Protein AF-A0A813GH12-F1 (afdb_monomer_lite)

Organism: Polarella glacialis (NCBI:txid89957)

pLDDT: mean 74.98, std 14.0, range [36.47, 91.38]

Radius of gyration: 17.37 Å; chains: 1; bounding box: 50×30×57 Å

Secondary structure (DSSP, 8-state):
---STTTS-GGGSTTT--B-TTS-B-HHHHHHHHHHHHHHHGGGGT-GGGSS-SSSTT--TT----TTEEEEE-TT--PPPTTS-----EEEEEEEE-TTSPEEEEEEEHHHHS-HHHHHHHHHHHHHHHHHHHHHHHHHH------

Foldseek 3Di:
DPPPPLCPPLCLDLNSPDADPVLAGDVVVCVVSLVVCCVVCPPVQPVLVNAPDVLQRLDDVPDDDDDAKHWDFCQPVDDQDPVRDGPGWTAIKQWDQAPVRRIDIDTQTCVSSVGRNRRRSSSVSSNVSRVVVVVVVVVVPCDDPDD

Structure (mmCIF, N/CA/C/O backbone):
data_AF-A0A813GH12-F1
#
_entry.id   AF-A0A813GH12-F1
#
loop_
_atom_site.group_PDB
_atom_site.id
_atom_site.type_symbol
_atom_site.label_atom_id
_atom_site.label_alt_id
_atom_site.label_comp_id
_atom_site.label_asym_id
_atom_site.label_entity_id
_atom_site.label_seq_id
_atom_site.pdbx_PDB_ins_code
_atom_site.Cartn_x
_atom_site.Cartn_y
_atom_site.Cartn_z
_atom_site.occupancy
_atom_site.B_iso_or_equiv
_atom_site.auth_seq_id
_atom_site.auth_comp_id
_atom_site.auth_asym_id
_atom_site.auth_atom_id
_atom_site.pdbx_PDB_model_num
ATOM 1 N N . MET A 1 1 ? -8.279 13.289 -21.497 1.00 40.53 1 MET A N 1
ATOM 2 C CA . MET A 1 1 ? -9.164 13.057 -20.339 1.00 40.53 1 MET A CA 1
ATOM 3 C C . MET A 1 1 ? -9.314 11.548 -20.202 1.00 40.53 1 MET A C 1
ATOM 5 O O . MET A 1 1 ? -10.161 10.996 -20.870 1.00 40.53 1 MET A O 1
ATOM 9 N N . GLU A 1 2 ? -8.436 10.862 -19.463 1.00 45.94 2 GLU A N 1
ATOM 10 C CA . GLU A 1 2 ? -8.493 9.383 -19.344 1.00 45.94 2 GLU A CA 1
ATOM 11 C C . GLU A 1 2 ? -7.744 8.862 -18.100 1.00 45.94 2 GLU A C 1
ATOM 13 O O . GLU A 1 2 ? -7.308 7.720 -18.032 1.00 45.94 2 GLU A O 1
ATOM 18 N N . GLN A 1 3 ? -7.550 9.717 -17.088 1.00 48.84 3 GLN A N 1
ATOM 19 C CA . GLN A 1 3 ? -6.793 9.344 -15.887 1.00 48.84 3 GLN A CA 1
ATOM 20 C C . GLN A 1 3 ? -7.646 8.622 -14.824 1.00 48.84 3 GLN A C 1
ATOM 22 O O . GLN A 1 3 ? -7.095 8.023 -13.913 1.00 48.84 3 GLN A O 1
ATOM 27 N N . VAL A 1 4 ? -8.978 8.634 -14.948 1.00 51.91 4 VAL A N 1
ATOM 28 C CA . VAL A 1 4 ? -9.903 8.358 -13.831 1.00 51.91 4 VAL A CA 1
ATOM 29 C C . VAL A 1 4 ? -10.251 6.867 -13.648 1.00 51.91 4 VAL A C 1
ATOM 31 O O . VAL A 1 4 ? -10.562 6.452 -12.540 1.00 51.91 4 VAL A O 1
ATOM 34 N N . GLN A 1 5 ? -10.144 6.007 -14.668 1.00 60.44 5 GLN A N 1
ATOM 35 C CA . GLN A 1 5 ? -10.701 4.640 -14.570 1.00 60.44 5 GLN A CA 1
ATOM 36 C C . GLN A 1 5 ? -9.865 3.623 -13.776 1.00 60.44 5 GLN A C 1
ATOM 38 O O . GLN A 1 5 ? -10.417 2.632 -13.301 1.00 60.44 5 GLN A O 1
ATOM 43 N N . LEU A 1 6 ? -8.546 3.808 -13.644 1.00 69.06 6 LEU A N 1
ATOM 44 C CA . LEU A 1 6 ? -7.700 2.824 -12.948 1.00 69.06 6 LEU A CA 1
ATOM 45 C C . LEU A 1 6 ? -7.688 3.026 -11.428 1.00 69.06 6 LEU A C 1
ATOM 47 O O . LEU A 1 6 ? -7.534 2.067 -10.678 1.00 69.06 6 LEU A O 1
ATOM 51 N N . GLU A 1 7 ? -7.833 4.275 -10.996 1.00 67.31 7 GLU A N 1
ATOM 52 C CA . GLU A 1 7 ? -7.694 4.704 -9.601 1.00 67.31 7 GLU A CA 1
ATOM 53 C C . GLU A 1 7 ? -9.039 4.671 -8.864 1.00 67.31 7 GLU A C 1
ATOM 55 O O . GLU A 1 7 ? -9.061 4.453 -7.657 1.00 67.31 7 GLU A O 1
ATOM 60 N N . ASP A 1 8 ? -10.149 4.754 -9.605 1.00 67.94 8 ASP A N 1
ATOM 61 C CA . ASP A 1 8 ? -11.516 4.514 -9.119 1.00 67.94 8 ASP A CA 1
ATOM 62 C C . ASP A 1 8 ? -11.863 3.014 -9.022 1.00 67.94 8 ASP A C 1
ATOM 64 O O . ASP A 1 8 ? -13.008 2.621 -8.808 1.00 67.94 8 ASP A O 1
ATOM 68 N N . ASN A 1 9 ? -10.878 2.125 -9.198 1.00 77.94 9 ASN A N 1
ATOM 69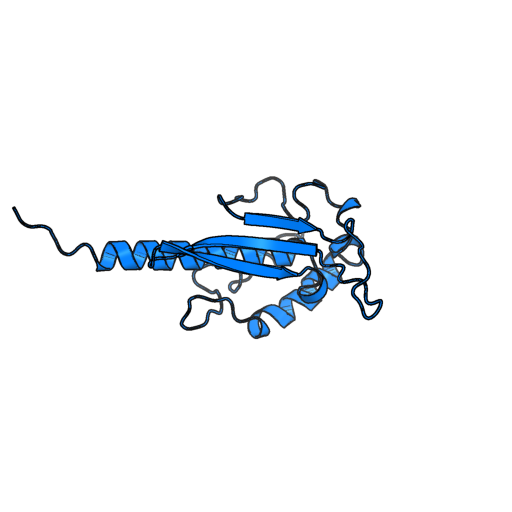 C CA . ASN A 1 9 ? -11.134 0.699 -9.085 1.00 77.94 9 ASN A CA 1
ATOM 70 C C . ASN A 1 9 ? -11.656 0.373 -7.680 1.00 77.94 9 ASN A C 1
ATOM 72 O O . ASN A 1 9 ? -11.032 0.727 -6.682 1.00 77.94 9 ASN A O 1
ATOM 76 N N . VAL A 1 10 ? -12.765 -0.365 -7.602 1.00 82.06 10 VAL A N 1
ATOM 77 C CA . VAL A 1 10 ? -13.401 -0.751 -6.334 1.00 82.06 10 VAL A CA 1
ATOM 78 C C . VAL A 1 10 ? -12.419 -1.413 -5.356 1.00 82.06 10 VAL A C 1
ATOM 80 O O . VAL A 1 10 ? -12.501 -1.171 -4.151 1.00 82.06 10 VAL A O 1
ATOM 83 N N . LEU A 1 11 ? -11.425 -2.153 -5.863 1.00 83.00 11 LEU A N 1
ATOM 84 C CA . LEU A 1 11 ? -10.377 -2.783 -5.055 1.00 83.00 11 LEU A CA 1
ATOM 85 C C . LEU A 1 11 ? -9.452 -1.769 -4.370 1.00 83.00 11 LEU A C 1
ATOM 87 O O . LEU A 1 11 ? -8.840 -2.096 -3.358 1.00 83.00 11 LEU A O 1
ATOM 91 N N . LEU A 1 12 ? -9.324 -0.552 -4.897 1.00 82.31 12 LEU A N 1
ATOM 92 C CA . LEU A 1 12 ? -8.509 0.525 -4.330 1.00 82.31 12 LEU A CA 1
ATOM 93 C C . LEU A 1 12 ? -9.277 1.388 -3.312 1.00 82.31 12 LEU A C 1
ATOM 95 O O . LEU A 1 12 ? -8.776 2.418 -2.865 1.00 82.31 12 LEU A O 1
ATOM 99 N N . THR A 1 13 ? -10.475 0.957 -2.908 1.00 83.25 13 THR A N 1
ATOM 100 C CA . THR A 1 13 ? -11.310 1.636 -1.908 1.00 83.25 13 THR A CA 1
ATOM 101 C C . THR A 1 13 ? -11.408 0.816 -0.626 1.00 83.25 13 THR A C 1
ATOM 103 O O . THR A 1 13 ? -11.432 -0.409 -0.675 1.00 83.25 13 THR A O 1
ATOM 106 N N . ALA A 1 14 ? -11.526 1.463 0.538 1.00 79.31 14 ALA A N 1
ATOM 107 C CA . ALA A 1 14 ? -11.605 0.753 1.823 1.00 79.31 14 ALA A CA 1
ATOM 108 C C . ALA A 1 14 ? -12.784 -0.242 1.904 1.00 79.31 14 ALA A C 1
ATOM 110 O O . ALA A 1 14 ? -12.672 -1.271 2.563 1.00 79.31 14 ALA A O 1
ATOM 111 N N . LYS A 1 15 ? -13.893 0.040 1.202 1.00 79.12 15 LYS A N 1
ATOM 112 C CA . LYS A 1 15 ? -15.082 -0.828 1.157 1.00 79.12 15 LYS A CA 1
ATOM 113 C C . LYS A 1 15 ? -14.923 -2.043 0.242 1.00 79.12 15 LYS A C 1
ATOM 115 O O . LYS A 1 15 ? -15.519 -3.076 0.520 1.00 79.12 15 LYS A O 1
ATOM 120 N N . GLY A 1 16 ? -14.177 -1.905 -0.852 1.00 82.31 16 GLY A N 1
ATOM 121 C CA . GLY A 1 16 ? -14.002 -2.955 -1.858 1.00 82.31 16 GLY A CA 1
ATOM 122 C C . GLY A 1 16 ? -12.641 -3.645 -1.825 1.00 82.31 16 GLY A C 1
ATOM 123 O O . GLY A 1 16 ? -12.395 -4.540 -2.630 1.00 82.31 16 GLY A O 1
ATOM 124 N N . ALA A 1 17 ? -11.749 -3.228 -0.926 1.00 87.50 17 ALA A N 1
ATOM 125 C CA . ALA A 1 17 ? -10.407 -3.768 -0.825 1.00 87.50 17 ALA A CA 1
ATOM 126 C C . ALA A 1 17 ? -10.421 -5.259 -0.492 1.00 87.50 17 ALA A C 1
ATOM 128 O O . ALA A 1 17 ? -11.004 -5.690 0.504 1.00 87.50 17 ALA A O 1
ATOM 129 N N . ALA A 1 18 ? -9.703 -6.040 -1.297 1.00 87.75 18 ALA A N 1
ATOM 130 C CA . ALA A 1 18 ? -9.476 -7.443 -1.006 1.00 87.75 18 ALA A CA 1
ATOM 131 C C . ALA A 1 18 ? -8.467 -7.551 0.142 1.00 87.75 18 ALA A C 1
ATOM 133 O O . ALA A 1 18 ? -7.274 -7.286 -0.042 1.00 87.75 18 ALA A O 1
ATOM 134 N N . ARG A 1 19 ? -8.955 -7.925 1.325 1.00 88.56 19 ARG A N 1
ATOM 135 C CA . ARG A 1 19 ? -8.173 -8.047 2.557 1.00 88.56 19 ARG A CA 1
ATOM 136 C C . ARG A 1 19 ? -8.328 -9.430 3.182 1.00 88.56 19 ARG A C 1
ATOM 138 O O . ARG A 1 19 ? -9.362 -10.066 3.019 1.00 88.56 19 ARG A O 1
ATOM 145 N N . ASP A 1 20 ? -7.281 -9.855 3.868 1.00 86.81 20 ASP A N 1
ATOM 146 C CA . ASP A 1 20 ? -7.226 -11.048 4.712 1.00 86.81 20 ASP A CA 1
ATOM 147 C C . ASP A 1 20 ? -7.776 -10.756 6.125 1.00 86.81 20 ASP A C 1
ATOM 149 O O . ASP A 1 20 ? -8.058 -9.594 6.444 1.00 86.81 20 ASP A O 1
ATOM 153 N N . ASP A 1 21 ? -7.873 -11.773 6.986 1.00 83.62 21 ASP A N 1
ATOM 154 C CA . ASP A 1 21 ? -8.322 -11.660 8.383 1.00 83.62 21 ASP A CA 1
ATOM 155 C C . ASP A 1 21 ? -7.478 -10.676 9.216 1.00 83.62 21 ASP A C 1
ATOM 157 O O . ASP A 1 21 ? -7.992 -10.003 10.108 1.00 83.62 21 ASP A O 1
ATOM 161 N N . ASP A 1 22 ? -6.197 -10.498 8.877 1.00 79.62 22 ASP A N 1
ATOM 162 C CA . ASP A 1 22 ? -5.316 -9.503 9.515 1.00 79.62 22 ASP A CA 1
ATOM 163 C C . ASP A 1 22 ? -5.496 -8.074 8.947 1.00 79.62 22 ASP A C 1
ATOM 165 O O . ASP A 1 22 ? -4.651 -7.198 9.131 1.00 79.62 22 ASP A O 1
ATOM 169 N N . PHE A 1 23 ? -6.569 -7.818 8.187 1.00 84.00 23 PHE A N 1
ATOM 170 C CA . PHE A 1 23 ? -6.807 -6.559 7.462 1.00 84.00 23 PHE A CA 1
ATOM 171 C C . PHE A 1 23 ? -5.689 -6.225 6.463 1.00 84.00 23 PHE A C 1
ATOM 173 O O . PHE A 1 23 ? -5.470 -5.075 6.073 1.00 84.00 23 PHE A O 1
ATOM 180 N N . ARG A 1 24 ? -4.974 -7.253 6.007 1.00 86.19 24 ARG A N 1
ATOM 181 C CA . ARG A 1 24 ? -3.875 -7.155 5.051 1.00 86.19 24 ARG A CA 1
ATOM 182 C C . ARG A 1 24 ? -4.391 -7.286 3.629 1.00 86.19 24 ARG A C 1
ATOM 184 O O . ARG A 1 24 ? -5.015 -8.280 3.295 1.00 86.19 24 ARG A O 1
ATOM 191 N N . LEU A 1 25 ? -4.032 -6.349 2.751 1.00 88.62 25 LEU A N 1
ATOM 192 C CA . LEU A 1 25 ? -4.278 -6.456 1.308 1.00 88.62 25 LEU A CA 1
ATOM 193 C C . LEU A 1 25 ? -3.782 -7.787 0.718 1.00 88.62 25 LEU A C 1
ATOM 195 O O . LEU A 1 25 ? -2.618 -8.163 0.910 1.00 88.62 25 LEU A O 1
ATOM 199 N N . LEU A 1 26 ? -4.651 -8.470 -0.023 1.00 88.62 26 LEU A N 1
ATOM 200 C CA . LEU A 1 26 ? -4.368 -9.742 -0.685 1.00 88.62 26 LEU A CA 1
ATOM 201 C C . LEU A 1 26 ? -3.660 -9.496 -2.010 1.00 88.62 26 LEU A C 1
ATOM 203 O O . LEU A 1 26 ? -4.282 -9.097 -2.990 1.00 88.62 26 LEU A O 1
ATOM 207 N N . ALA A 1 27 ? -2.352 -9.755 -2.063 1.00 84.75 27 ALA A N 1
ATOM 208 C CA . ALA A 1 27 ? -1.550 -9.342 -3.209 1.00 84.75 27 ALA A CA 1
ATOM 209 C C . ALA A 1 27 ? -2.023 -9.928 -4.549 1.00 84.75 27 ALA A C 1
ATOM 211 O O . ALA A 1 27 ? -1.959 -9.243 -5.569 1.00 84.75 27 ALA A O 1
ATOM 212 N N . ALA A 1 28 ? -2.553 -11.155 -4.527 1.00 86.50 28 ALA A N 1
ATOM 213 C CA . ALA A 1 28 ? -3.114 -11.833 -5.692 1.00 86.50 28 ALA A CA 1
ATOM 214 C C . ALA A 1 28 ? -4.243 -11.030 -6.364 1.00 86.50 28 ALA A C 1
ATOM 216 O O . ALA A 1 28 ? -4.274 -10.932 -7.588 1.00 86.50 28 ALA A O 1
ATOM 217 N N . SER A 1 29 ? -5.109 -10.381 -5.582 1.00 87.50 29 SER A N 1
ATOM 218 C CA . SER A 1 29 ? -6.246 -9.606 -6.098 1.00 87.50 29 SER A CA 1
ATOM 219 C C . SER A 1 29 ? -5.823 -8.340 -6.846 1.00 87.50 29 SER A C 1
ATOM 221 O O . SER A 1 29 ? -6.560 -7.843 -7.691 1.00 87.50 29 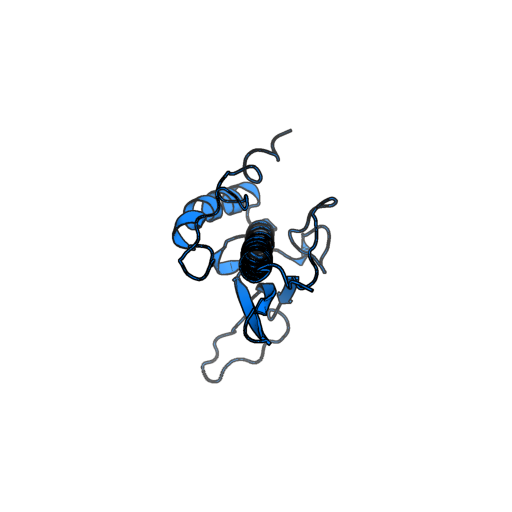SER A O 1
ATOM 223 N N . TYR A 1 30 ? -4.623 -7.829 -6.565 1.00 85.31 30 TYR A N 1
ATOM 224 C CA . TYR A 1 30 ? -4.088 -6.607 -7.169 1.00 85.31 30 TYR A CA 1
ATOM 225 C C . TYR A 1 30 ? -3.104 -6.887 -8.317 1.00 85.31 30 TYR A C 1
ATOM 227 O O . TYR A 1 30 ? -2.732 -5.958 -9.032 1.00 85.31 30 TYR A O 1
ATOM 235 N N . GLN A 1 31 ? -2.718 -8.149 -8.556 1.00 85.25 31 GLN A N 1
ATOM 236 C CA . GLN A 1 31 ? -1.860 -8.532 -9.690 1.00 85.25 31 GLN A CA 1
ATOM 237 C C . GLN A 1 31 ? -2.400 -8.072 -11.060 1.00 85.25 31 GLN A C 1
ATOM 239 O O . GLN A 1 31 ? -1.612 -7.557 -11.853 1.00 85.25 31 GLN A O 1
ATOM 244 N N . PRO A 1 32 ? -3.713 -8.151 -11.361 1.00 85.25 32 PRO A N 1
ATOM 245 C CA . PRO A 1 32 ? -4.236 -7.655 -12.637 1.00 85.25 32 PRO A CA 1
ATOM 246 C C . PRO A 1 32 ? -4.044 -6.143 -12.828 1.00 85.25 32 PRO A C 1
ATOM 248 O O . PRO A 1 32 ? -3.884 -5.671 -13.954 1.00 85.25 32 PRO A O 1
ATOM 251 N N . LEU A 1 33 ? -4.027 -5.375 -11.733 1.00 83.12 33 LEU A N 1
ATOM 252 C CA . LEU A 1 33 ? -3.800 -3.930 -11.773 1.00 83.12 33 LEU A CA 1
ATOM 253 C C . LEU A 1 33 ? -2.335 -3.602 -12.068 1.00 83.12 33 LEU A C 1
ATOM 255 O O . LEU A 1 33 ? -2.078 -2.627 -12.767 1.00 83.12 33 LEU A O 1
ATOM 259 N N . VAL A 1 34 ? -1.387 -4.437 -11.628 1.00 85.62 34 VAL A N 1
ATOM 260 C CA . VAL A 1 34 ? 0.047 -4.270 -11.930 1.00 85.62 34 VAL A CA 1
ATOM 261 C C . VAL A 1 34 ? 0.280 -4.165 -13.432 1.00 85.62 34 VAL A C 1
ATOM 263 O O . VAL A 1 34 ? 0.941 -3.233 -13.885 1.00 85.62 34 VAL A O 1
ATOM 266 N N . ALA A 1 35 ? -0.295 -5.085 -14.213 1.00 83.56 35 ALA A N 1
ATOM 267 C CA . ALA A 1 35 ? -0.153 -5.077 -15.666 1.00 83.56 35 ALA A CA 1
ATOM 268 C C . ALA A 1 35 ? -0.710 -3.785 -16.282 1.00 83.56 35 ALA A C 1
ATOM 270 O O . ALA A 1 35 ? -0.050 -3.171 -17.114 1.00 83.56 35 ALA A O 1
ATOM 271 N N . ARG A 1 36 ? -1.877 -3.322 -15.816 1.00 83.94 36 ARG A N 1
ATOM 272 C CA . ARG A 1 36 ? -2.520 -2.111 -16.347 1.00 83.94 36 ARG A CA 1
ATOM 273 C C . ARG A 1 36 ? -1.797 -0.820 -15.980 1.00 83.94 36 ARG A C 1
ATOM 275 O O . ARG A 1 36 ? -1.643 0.045 -16.835 1.00 83.94 36 ARG A O 1
ATOM 282 N N . PHE A 1 37 ? -1.327 -0.687 -14.740 1.00 82.19 37 PHE A N 1
ATOM 283 C CA . PHE A 1 37 ? -0.511 0.460 -14.330 1.00 82.19 37 PHE A CA 1
ATOM 284 C C . PHE A 1 37 ? 0.820 0.473 -15.082 1.00 82.19 37 PHE A C 1
ATOM 286 O O . PHE A 1 37 ? 1.222 1.511 -15.602 1.00 82.19 37 PHE A O 1
ATOM 293 N N . ARG A 1 38 ? 1.462 -0.691 -15.227 1.00 81.25 38 ARG A N 1
ATOM 294 C CA . ARG A 1 38 ? 2.708 -0.828 -15.986 1.00 81.25 38 ARG A CA 1
ATOM 295 C C . ARG A 1 38 ? 2.535 -0.492 -17.467 1.00 81.25 38 ARG A C 1
ATOM 297 O O . ARG A 1 38 ? 3.424 0.129 -18.035 1.00 81.25 38 ARG A O 1
ATOM 304 N N . GLU A 1 39 ? 1.434 -0.891 -18.095 1.00 82.19 39 GLU A N 1
ATOM 305 C CA . GLU A 1 39 ? 1.147 -0.564 -19.497 1.00 82.19 39 GLU A CA 1
ATOM 306 C C . GLU A 1 39 ? 0.850 0.932 -19.680 1.00 82.19 39 GLU A C 1
ATOM 308 O O . GLU A 1 39 ? 1.382 1.556 -20.595 1.00 82.19 39 GLU A O 1
ATOM 313 N N . ARG A 1 40 ? 0.087 1.530 -18.754 1.00 80.25 40 ARG A N 1
ATOM 314 C CA . ARG A 1 40 ? -0.250 2.964 -18.757 1.00 80.25 40 ARG A CA 1
ATOM 315 C C . ARG A 1 40 ? 0.968 3.862 -18.540 1.00 80.25 40 ARG A C 1
ATOM 317 O O . ARG A 1 40 ? 1.136 4.854 -19.241 1.00 80.25 40 ARG A O 1
ATOM 324 N N . GLU A 1 41 ? 1.778 3.565 -17.529 1.00 76.25 41 GLU A N 1
ATOM 325 C CA . GLU A 1 41 ? 2.912 4.407 -17.124 1.00 76.25 41 GLU A CA 1
ATOM 326 C C . GLU A 1 41 ? 4.222 4.014 -17.831 1.00 76.25 41 GLU A C 1
ATOM 328 O O . GLU A 1 41 ? 5.188 4.784 -17.858 1.00 76.25 41 GLU A O 1
ATOM 333 N N . GLY A 1 42 ? 4.273 2.818 -18.419 1.00 73.56 42 GLY A N 1
ATOM 334 C CA . GLY A 1 42 ? 5.415 2.319 -19.172 1.00 73.56 42 GLY A CA 1
ATOM 335 C C . GLY A 1 42 ? 6.717 2.321 -18.352 1.00 73.56 42 GLY A C 1
ATOM 336 O O . GLY A 1 42 ? 6.706 2.085 -17.142 1.00 73.56 42 GLY A O 1
ATOM 337 N N . PRO A 1 43 ? 7.878 2.604 -18.969 1.00 68.50 43 PRO A N 1
ATOM 338 C CA . PRO A 1 43 ? 9.154 2.650 -18.252 1.00 68.50 43 PRO A CA 1
ATOM 339 C C . PRO A 1 43 ? 9.244 3.802 -17.233 1.00 68.50 43 PRO A C 1
ATOM 341 O O . PRO A 1 43 ? 10.110 3.771 -16.358 1.00 68.50 43 PRO A O 1
ATOM 344 N N . ALA A 1 44 ? 8.361 4.808 -17.307 1.00 70.00 44 ALA A N 1
ATOM 345 C CA . ALA A 1 44 ? 8.323 5.907 -16.342 1.00 70.00 44 ALA A CA 1
ATOM 346 C C . ALA A 1 44 ? 7.718 5.490 -14.987 1.00 70.00 44 ALA A C 1
ATOM 348 O O . ALA A 1 44 ? 8.041 6.106 -13.972 1.00 70.00 44 ALA A O 1
ATOM 349 N N . ALA A 1 45 ? 6.936 4.402 -14.950 1.00 70.19 45 ALA A N 1
ATOM 350 C CA . ALA A 1 45 ? 6.323 3.851 -13.734 1.00 70.19 45 ALA A CA 1
ATOM 351 C C . ALA A 1 45 ? 7.347 3.491 -12.643 1.00 70.19 45 ALA A C 1
ATOM 353 O O . ALA A 1 45 ? 7.059 3.547 -11.448 1.00 70.19 45 ALA A O 1
ATOM 354 N N . LEU A 1 46 ? 8.554 3.102 -13.068 1.00 70.50 46 LEU A N 1
ATOM 355 C CA . LEU A 1 46 ? 9.650 2.667 -12.199 1.00 70.50 46 LEU A CA 1
ATOM 356 C C . LEU A 1 46 ? 10.727 3.746 -12.017 1.00 70.50 46 LEU A C 1
ATOM 358 O O . LEU A 1 46 ? 11.536 3.661 -11.092 1.00 70.50 46 LEU A O 1
ATOM 362 N N . ALA A 1 47 ? 10.743 4.767 -12.875 1.00 69.00 47 ALA A N 1
ATOM 363 C CA . ALA A 1 47 ? 11.758 5.810 -12.871 1.00 69.00 47 ALA A CA 1
ATOM 364 C C . ALA A 1 47 ? 11.405 6.906 -11.855 1.00 69.00 47 ALA A C 1
ATOM 366 O O . ALA A 1 47 ? 10.734 7.874 -12.201 1.00 69.00 47 ALA A O 1
ATOM 367 N N . ALA A 1 48 ? 11.883 6.767 -10.611 1.00 64.69 48 ALA A N 1
ATOM 368 C CA . ALA A 1 48 ? 11.664 7.752 -9.542 1.00 64.69 48 ALA A CA 1
ATOM 369 C C . ALA A 1 48 ? 12.121 9.174 -9.929 1.00 64.69 48 ALA A C 1
ATOM 371 O O . ALA A 1 48 ? 11.476 10.143 -9.553 1.00 64.69 48 ALA A O 1
ATOM 372 N N . ASP A 1 49 ? 13.193 9.287 -10.717 1.00 58.38 49 ASP A N 1
ATOM 373 C CA . ASP A 1 49 ? 13.761 10.557 -11.196 1.00 58.38 49 ASP A CA 1
ATOM 374 C C . ASP A 1 49 ? 12.873 11.279 -12.227 1.00 58.38 49 ASP A C 1
ATOM 376 O O . ASP A 1 49 ? 12.934 12.493 -12.382 1.00 58.38 49 ASP A O 1
ATOM 380 N N . ARG A 1 50 ? 11.991 10.537 -12.908 1.00 58.47 50 ARG A N 1
ATOM 381 C CA . ARG A 1 50 ? 11.017 11.093 -13.862 1.00 58.47 50 ARG A CA 1
ATOM 382 C C . ARG A 1 50 ? 9.680 11.451 -13.219 1.00 58.47 50 ARG A C 1
ATOM 384 O O . ARG A 1 50 ? 8.767 11.879 -13.923 1.00 58.47 50 ARG A O 1
ATOM 391 N N . GLN A 1 51 ? 9.538 11.231 -11.916 1.00 62.62 51 GLN A N 1
ATOM 392 C CA . GLN A 1 51 ? 8.323 11.570 -11.189 1.00 62.62 51 GLN A CA 1
ATOM 393 C C . GLN A 1 51 ? 8.329 13.060 -10.847 1.00 62.62 51 GLN A C 1
ATOM 395 O O . GLN A 1 51 ? 9.381 13.646 -10.606 1.00 62.62 51 GLN A O 1
ATOM 400 N N . VAL A 1 52 ? 7.136 13.660 -10.817 1.00 58.31 52 VAL A N 1
ATOM 401 C CA . VAL A 1 52 ? 6.935 15.092 -10.526 1.00 58.31 52 VAL A CA 1
ATOM 402 C C . VAL A 1 52 ? 7.589 15.493 -9.203 1.00 58.31 52 VAL A C 1
ATOM 404 O O . VAL A 1 52 ? 8.114 16.596 -9.092 1.00 58.31 52 VAL A O 1
ATOM 407 N N . ASP A 1 53 ? 7.601 14.578 -8.231 1.00 63.75 53 ASP A N 1
ATOM 408 C CA . ASP A 1 53 ? 8.214 14.794 -6.931 1.00 63.75 53 ASP A CA 1
ATOM 409 C C . ASP A 1 53 ? 9.170 13.636 -6.579 1.00 63.75 53 ASP A C 1
ATOM 411 O O . ASP A 1 53 ? 8.723 12.525 -6.270 1.00 63.75 53 ASP A O 1
ATOM 415 N N . PRO A 1 54 ? 10.499 13.851 -6.611 1.00 65.69 54 PRO A N 1
ATOM 416 C CA . PRO A 1 54 ? 11.479 12.809 -6.299 1.00 65.69 54 PRO A CA 1
ATOM 417 C C . PRO A 1 54 ? 11.392 12.326 -4.846 1.00 65.69 54 PRO A C 1
ATOM 419 O O . PRO A 1 54 ? 11.811 11.209 -4.525 1.00 65.69 54 PRO A O 1
ATOM 422 N N . GLN A 1 55 ? 10.873 13.155 -3.934 1.00 67.00 55 GLN A N 1
ATOM 423 C CA . GLN A 1 55 ? 10.671 12.786 -2.532 1.00 67.00 55 GLN A CA 1
ATOM 424 C C . GLN A 1 55 ? 9.403 11.937 -2.361 1.00 67.00 55 GLN A C 1
ATOM 426 O O . GLN A 1 55 ? 9.370 11.087 -1.469 1.00 67.00 55 GLN A O 1
ATOM 431 N N . GLN A 1 56 ? 8.414 12.103 -3.246 1.00 73.94 56 GLN A N 1
ATOM 432 C CA . GLN A 1 56 ? 7.110 11.435 -3.207 1.00 73.94 56 GLN A CA 1
ATOM 433 C C . GLN A 1 56 ? 6.711 10.856 -4.584 1.00 73.94 56 GLN A C 1
ATOM 435 O O . GLN A 1 56 ? 5.692 11.234 -5.165 1.00 73.94 56 GLN A O 1
ATOM 440 N N . PRO A 1 57 ? 7.495 9.907 -5.126 1.00 75.19 57 PRO A N 1
ATOM 441 C CA . PRO A 1 57 ? 7.248 9.334 -6.440 1.00 75.19 57 PRO A CA 1
ATOM 442 C C . PRO A 1 57 ? 5.915 8.581 -6.468 1.00 75.19 57 PRO A C 1
ATOM 444 O O . PRO A 1 57 ? 5.617 7.762 -5.591 1.00 75.19 57 PRO A O 1
ATOM 447 N N . GLY A 1 58 ? 5.116 8.847 -7.500 1.00 75.19 58 GLY A N 1
ATOM 448 C CA . GLY A 1 58 ? 3.775 8.291 -7.642 1.00 75.19 58 GLY A CA 1
ATOM 449 C C . GLY A 1 58 ? 2.700 8.974 -6.791 1.00 75.19 58 GLY A C 1
ATOM 450 O O . GLY A 1 58 ? 1.563 8.516 -6.832 1.00 75.19 58 GLY A O 1
ATOM 451 N N . VAL A 1 59 ? 2.995 10.044 -6.047 1.00 80.06 59 VAL A N 1
ATOM 452 C CA . VAL A 1 59 ? 1.975 10.884 -5.391 1.00 80.06 59 VAL A CA 1
ATOM 453 C C . VAL A 1 59 ? 1.565 11.987 -6.364 1.00 80.06 59 VAL A C 1
ATOM 455 O O . VAL A 1 59 ? 2.428 12.680 -6.902 1.00 80.06 59 VAL A O 1
ATOM 458 N N . GLN A 1 60 ? 0.267 12.138 -6.637 1.00 73.81 60 GLN A N 1
ATOM 459 C CA . GLN A 1 60 ? -0.220 13.215 -7.495 1.00 73.81 60 GLN A CA 1
ATOM 460 C C . GLN A 1 60 ? -0.599 14.444 -6.657 1.00 73.81 60 GLN A C 1
ATOM 462 O O . GLN A 1 60 ? -0.971 14.311 -5.487 1.00 73.81 60 GLN A O 1
ATOM 467 N N . PRO A 1 61 ? -0.528 15.655 -7.240 1.00 61.81 61 PRO A N 1
ATOM 468 C CA . PRO A 1 61 ? -1.017 16.861 -6.584 1.00 61.81 61 PRO A CA 1
ATOM 469 C C . PRO A 1 61 ? -2.517 16.722 -6.285 1.00 61.81 61 PRO A C 1
ATOM 471 O O . PRO A 1 61 ? -3.339 16.690 -7.198 1.00 61.81 61 PRO A O 1
ATOM 474 N N . GLY A 1 62 ? -2.859 16.618 -4.998 1.00 68.50 62 GLY A N 1
ATOM 475 C CA . GLY A 1 62 ? -4.225 16.393 -4.513 1.00 68.50 62 GLY A CA 1
ATOM 476 C C . GLY A 1 62 ? -4.443 15.042 -3.826 1.00 68.50 62 GLY A C 1
ATOM 477 O O . GLY A 1 62 ? -5.499 14.837 -3.231 1.00 68.50 62 GLY A O 1
ATOM 478 N N . ASP A 1 63 ? -3.465 14.134 -3.852 1.00 74.69 63 ASP A N 1
ATOM 479 C CA . ASP A 1 63 ? -3.549 12.918 -3.050 1.00 74.69 63 ASP A CA 1
ATOM 480 C C . ASP A 1 63 ? -3.406 13.203 -1.559 1.00 74.69 63 ASP A C 1
ATOM 482 O O . ASP A 1 63 ? -2.497 13.900 -1.108 1.00 74.69 63 ASP A O 1
ATOM 486 N N . GLU A 1 64 ? -4.274 12.569 -0.775 1.00 74.19 64 GLU A N 1
ATOM 487 C CA . GLU A 1 64 ? -4.118 12.515 0.670 1.00 74.19 64 GLU A CA 1
ATOM 488 C C . GLU A 1 64 ? -2.880 11.676 1.013 1.00 74.19 64 GLU A C 1
ATOM 490 O O . GLU A 1 64 ? -2.777 10.506 0.617 1.00 74.19 64 GLU A O 1
ATOM 495 N N . PHE A 1 65 ? -1.949 12.283 1.752 1.00 76.12 65 PHE A N 1
ATOM 496 C CA . PHE A 1 65 ? -0.743 11.638 2.259 1.00 76.12 65 PHE A CA 1
ATOM 497 C C . PHE A 1 65 ? -0.879 11.385 3.768 1.00 76.12 65 PHE A C 1
ATOM 499 O O . PHE A 1 65 ? -0.575 12.268 4.578 1.00 76.12 65 PHE A O 1
ATOM 506 N N . PRO A 1 66 ? -1.371 10.205 4.184 1.00 75.94 66 PRO A N 1
ATOM 507 C CA . PRO A 1 66 ? -1.627 9.957 5.591 1.00 75.94 66 PRO A CA 1
ATOM 508 C C . PRO A 1 66 ? -0.336 9.734 6.392 1.00 75.94 66 PRO A C 1
ATOM 510 O O . PRO A 1 66 ? 0.711 9.310 5.891 1.00 75.94 66 PRO A O 1
ATOM 513 N N . LYS A 1 67 ? -0.416 10.050 7.686 1.00 77.06 67 LYS A N 1
ATOM 514 C CA . LYS A 1 67 ? 0.739 10.310 8.552 1.00 77.06 67 LYS A CA 1
ATOM 515 C C . LYS A 1 67 ? 1.475 9.034 8.978 1.00 77.06 67 LYS A C 1
ATOM 517 O O . LYS A 1 67 ? 1.158 8.455 10.004 1.00 77.06 67 LYS A O 1
ATOM 522 N N . GLY A 1 68 ? 2.496 8.607 8.244 1.00 81.50 68 GLY A N 1
ATOM 523 C CA . GLY A 1 68 ? 3.212 7.344 8.500 1.00 81.50 68 GLY A CA 1
ATOM 524 C C . GLY A 1 68 ? 3.287 6.433 7.278 1.00 81.50 68 GLY A C 1
ATOM 525 O O . GLY A 1 68 ? 3.690 5.279 7.390 1.00 81.50 68 GLY A O 1
ATOM 526 N N . LEU A 1 69 ? 2.932 6.946 6.099 1.00 86.62 69 LEU A N 1
ATOM 527 C CA . LEU A 1 69 ? 3.536 6.444 4.874 1.00 86.62 69 LEU A CA 1
ATOM 528 C C . LEU A 1 69 ? 4.968 6.964 4.780 1.00 86.62 69 LEU A C 1
ATOM 530 O O . LEU A 1 69 ? 5.221 8.157 4.959 1.00 86.62 69 LEU A O 1
ATOM 534 N N . LYS A 1 70 ? 5.909 6.074 4.480 1.00 85.31 70 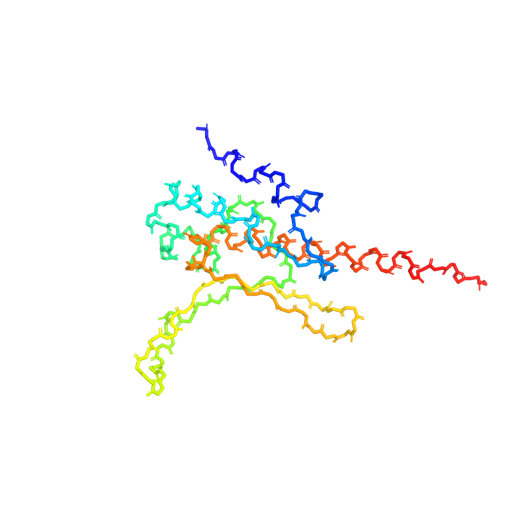LYS A N 1
ATOM 535 C CA . LYS A 1 70 ? 7.300 6.439 4.209 1.00 85.31 70 LYS A CA 1
ATOM 536 C C . LYS A 1 70 ? 7.725 5.901 2.859 1.00 85.31 70 LYS A C 1
ATOM 538 O O . LYS A 1 70 ? 7.379 4.783 2.497 1.00 85.31 70 LYS A O 1
ATOM 543 N N . LYS A 1 71 ? 8.521 6.671 2.130 1.00 86.62 71 LYS A N 1
ATOM 544 C CA . LYS A 1 71 ? 9.258 6.155 0.979 1.00 86.62 71 LYS A CA 1
ATOM 545 C C . LYS A 1 71 ? 10.508 5.433 1.480 1.00 86.62 71 LYS A C 1
ATOM 547 O O . LYS A 1 71 ? 11.227 5.990 2.310 1.00 86.62 71 LYS A O 1
ATOM 552 N N . TRP A 1 72 ? 10.815 4.259 0.934 1.00 84.62 72 TRP A N 1
ATOM 553 C CA . TRP A 1 72 ? 12.186 3.751 0.936 1.00 84.62 72 TRP A CA 1
ATOM 554 C C . TRP A 1 72 ? 12.733 3.760 -0.486 1.00 84.62 72 TRP A C 1
ATOM 556 O O . TRP A 1 72 ? 12.044 3.443 -1.457 1.00 84.62 72 TRP A O 1
ATOM 566 N N . ASP A 1 73 ? 14.011 4.074 -0.600 1.00 77.81 73 ASP A N 1
ATOM 567 C CA . ASP A 1 73 ? 14.787 3.830 -1.803 1.00 77.81 73 ASP A CA 1
ATOM 568 C C . ASP A 1 73 ? 16.179 3.383 -1.358 1.00 77.81 73 ASP A C 1
ATOM 570 O O . ASP A 1 73 ? 16.967 4.179 -0.853 1.00 77.81 73 ASP A O 1
ATOM 574 N N . ASP A 1 74 ? 16.447 2.084 -1.478 1.00 71.56 74 ASP A N 1
ATOM 575 C CA . ASP A 1 74 ? 17.759 1.495 -1.193 1.00 71.56 74 ASP A CA 1
ATOM 576 C C . ASP A 1 74 ? 18.629 1.426 -2.461 1.00 71.56 74 ASP A C 1
ATOM 578 O O . ASP A 1 74 ? 19.738 0.898 -2.455 1.00 71.56 74 ASP A O 1
ATOM 582 N N . SER A 1 75 ? 18.157 2.008 -3.569 1.00 63.47 75 SER A N 1
ATOM 583 C CA . SER A 1 75 ? 18.855 2.023 -4.858 1.00 63.47 75 SER A CA 1
ATOM 584 C C . SER A 1 75 ? 20.222 2.717 -4.783 1.00 63.47 75 SER A C 1
ATOM 586 O O . SER A 1 75 ? 21.128 2.378 -5.542 1.00 63.47 75 SER A O 1
ATOM 588 N N . SER A 1 76 ? 20.392 3.650 -3.841 1.00 53.22 76 SER A N 1
ATOM 589 C CA . SER A 1 76 ? 21.623 4.426 -3.631 1.00 53.22 76 SER A CA 1
ATOM 590 C C . SER A 1 76 ? 22.597 3.829 -2.606 1.00 53.22 76 SER A C 1
ATOM 592 O O . SER A 1 76 ? 23.759 4.230 -2.567 1.00 53.22 76 SER A O 1
ATOM 594 N N . ARG A 1 77 ? 22.175 2.864 -1.775 1.00 51.78 77 ARG A N 1
ATOM 595 C CA . ARG A 1 77 ? 22.962 2.368 -0.627 1.00 51.78 77 ARG A CA 1
ATOM 596 C C . ARG A 1 77 ? 23.776 1.112 -0.907 1.00 51.78 77 ARG A C 1
ATOM 598 O O . ARG A 1 77 ? 24.155 0.428 0.039 1.00 51.78 77 ARG A O 1
ATOM 605 N N . GLY A 1 78 ? 24.068 0.837 -2.178 1.00 48.50 78 GLY A N 1
ATOM 606 C CA . GLY A 1 78 ? 24.744 -0.362 -2.672 1.00 48.50 78 GLY A CA 1
ATOM 607 C C . GLY A 1 78 ? 25.958 -0.807 -1.852 1.00 48.50 78 GLY A C 1
ATOM 608 O O . GLY A 1 78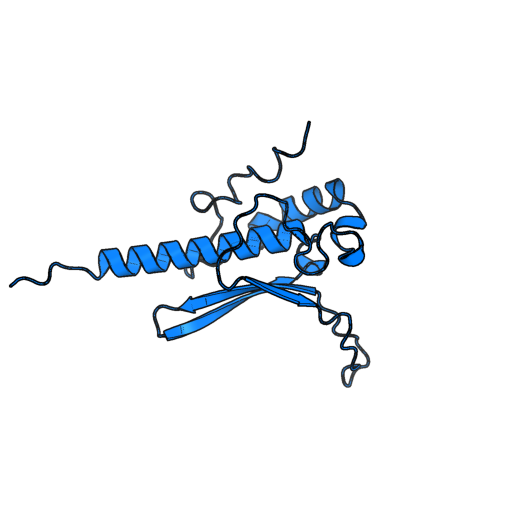 ? 27.098 -0.558 -2.229 1.00 48.50 78 GLY A O 1
ATOM 609 N N . ARG A 1 79 ? 25.719 -1.553 -0.771 1.00 47.19 79 ARG A N 1
ATOM 610 C CA . ARG A 1 79 ? 26.653 -2.564 -0.309 1.00 47.19 79 ARG A CA 1
ATOM 611 C C . ARG A 1 79 ? 26.253 -3.849 -1.019 1.00 47.19 79 ARG A C 1
ATOM 613 O O . ARG A 1 79 ? 25.109 -4.279 -0.853 1.00 47.19 79 ARG A O 1
ATOM 620 N N . PRO A 1 80 ? 27.141 -4.445 -1.827 1.00 52.28 80 PRO A N 1
ATOM 621 C CA . PRO A 1 80 ? 26.918 -5.807 -2.274 1.00 52.28 80 PRO A CA 1
ATOM 622 C C . PRO A 1 80 ? 26.720 -6.680 -1.031 1.00 52.28 80 PRO A C 1
ATOM 624 O O . PRO A 1 80 ? 27.438 -6.533 -0.037 1.00 52.28 80 PRO A O 1
ATOM 627 N N . ASP A 1 81 ? 25.703 -7.537 -1.054 1.00 54.38 81 ASP A N 1
ATOM 628 C CA . ASP A 1 81 ? 25.591 -8.585 -0.047 1.00 54.38 81 ASP A CA 1
ATOM 629 C C . ASP A 1 81 ? 26.786 -9.557 -0.194 1.00 54.38 81 ASP A C 1
ATOM 631 O O . ASP A 1 81 ? 27.503 -9.520 -1.196 1.00 54.38 81 ASP A O 1
ATOM 635 N N . ALA A 1 82 ? 27.023 -10.425 0.793 1.00 54.59 82 ALA A N 1
ATOM 636 C CA . ALA A 1 82 ? 28.122 -11.395 0.756 1.00 54.59 82 ALA A CA 1
ATOM 637 C C . ALA A 1 82 ? 28.076 -12.334 -0.476 1.00 54.59 82 ALA A C 1
ATOM 639 O O . ALA A 1 82 ? 29.090 -12.947 -0.803 1.00 54.59 82 ALA A O 1
ATOM 640 N N . GLY A 1 83 ? 26.934 -12.418 -1.174 1.00 56.66 83 GLY A N 1
ATOM 641 C CA . GLY A 1 83 ? 26.747 -13.118 -2.448 1.00 56.66 83 GLY A CA 1
ATOM 642 C C . GLY A 1 83 ? 26.808 -12.249 -3.714 1.00 56.66 83 GLY A C 1
ATOM 643 O O . GLY A 1 83 ? 26.496 -12.745 -4.794 1.00 56.66 83 GLY A O 1
ATOM 644 N N . GLY A 1 84 ? 27.175 -10.965 -3.626 1.00 51.72 84 GLY A N 1
ATOM 645 C CA . GLY A 1 84 ? 27.294 -10.069 -4.784 1.00 51.72 84 GLY A CA 1
ATOM 646 C C . GLY A 1 84 ? 25.961 -9.614 -5.393 1.00 51.72 84 GLY A C 1
ATOM 647 O O . GLY A 1 84 ? 25.964 -8.882 -6.385 1.00 51.72 84 GLY A O 1
ATOM 648 N N . ALA A 1 85 ? 24.817 -9.984 -4.807 1.00 50.47 85 ALA A N 1
ATOM 649 C CA . ALA A 1 85 ? 23.514 -9.543 -5.283 1.00 50.47 85 ALA A CA 1
ATOM 650 C C . ALA A 1 85 ? 23.199 -8.146 -4.727 1.00 50.47 85 ALA A C 1
ATOM 652 O O . ALA A 1 85 ? 23.061 -7.935 -3.520 1.00 50.47 85 ALA A O 1
ATOM 653 N N . GLN A 1 86 ? 23.059 -7.163 -5.616 1.00 52.41 86 GLN A N 1
ATOM 654 C CA . GLN A 1 86 ? 22.554 -5.840 -5.259 1.00 52.41 86 GLN A CA 1
ATOM 655 C C . GLN A 1 86 ? 21.096 -5.962 -4.787 1.00 52.41 86 GLN A C 1
ATOM 657 O O . GLN A 1 86 ? 20.180 -6.095 -5.601 1.00 52.41 86 GLN A O 1
ATOM 662 N N . LYS A 1 87 ? 20.860 -5.877 -3.471 1.00 52.84 87 LYS A N 1
ATOM 663 C CA . LYS A 1 87 ? 19.515 -5.769 -2.872 1.00 52.84 87 LYS A CA 1
ATOM 664 C C . LYS A 1 87 ? 18.917 -4.374 -3.100 1.00 52.84 87 LYS A C 1
ATOM 666 O O . LYS A 1 87 ? 18.488 -3.708 -2.172 1.00 52.84 87 LYS A O 1
ATOM 671 N N . GLN A 1 88 ? 18.886 -3.919 -4.348 1.00 64.62 88 GLN A N 1
ATOM 672 C CA . GLN A 1 88 ? 18.239 -2.664 -4.718 1.00 64.62 88 GLN A CA 1
ATOM 673 C C . GLN A 1 88 ? 16.721 -2.839 -4.624 1.00 64.62 88 GLN A C 1
ATOM 675 O O . GLN A 1 88 ? 16.101 -3.507 -5.458 1.00 64.62 88 GLN A O 1
ATOM 680 N N . GLY A 1 89 ? 16.124 -2.248 -3.593 1.00 71.88 89 GLY A N 1
ATOM 681 C CA . GLY A 1 89 ? 14.680 -2.183 -3.407 1.00 71.88 89 GLY A CA 1
ATOM 682 C C . GLY A 1 89 ? 14.216 -0.738 -3.296 1.00 71.88 89 GLY A C 1
ATOM 683 O O . GLY A 1 89 ? 14.827 0.060 -2.596 1.00 71.88 89 GLY A O 1
ATOM 684 N N . ALA A 1 90 ? 13.105 -0.411 -3.947 1.00 84.50 90 ALA A N 1
ATOM 685 C CA . ALA A 1 90 ? 12.475 0.905 -3.877 1.00 84.50 90 ALA A CA 1
ATOM 686 C C . ALA A 1 90 ? 10.959 0.732 -3.727 1.00 84.50 90 ALA A C 1
ATOM 688 O O . ALA A 1 90 ? 10.404 -0.266 -4.203 1.00 84.50 90 ALA A O 1
ATOM 689 N N . GLY A 1 91 ? 10.298 1.611 -2.979 1.00 88.88 91 GLY A N 1
ATOM 690 C CA . GLY A 1 91 ? 8.911 1.375 -2.603 1.00 88.88 91 GLY A CA 1
ATOM 691 C C . GLY A 1 91 ? 8.354 2.276 -1.517 1.00 88.88 91 GLY A C 1
ATOM 692 O O . GLY A 1 91 ? 8.982 3.231 -1.059 1.00 88.88 91 GLY A O 1
ATOM 693 N N . TRP A 1 92 ? 7.139 1.927 -1.114 1.00 90.44 92 TRP A N 1
ATOM 694 C CA . TRP A 1 92 ? 6.381 2.608 -0.076 1.00 90.44 92 TRP A CA 1
ATOM 695 C C . TRP A 1 92 ? 6.183 1.689 1.130 1.00 90.44 92 TRP A C 1
ATOM 697 O O . TRP A 1 92 ? 5.884 0.502 0.988 1.00 90.44 92 TRP A O 1
ATOM 707 N N . ILE A 1 93 ? 6.335 2.253 2.325 1.00 90.00 93 ILE A N 1
ATOM 708 C CA . ILE A 1 93 ? 6.049 1.620 3.611 1.00 90.00 93 ILE A CA 1
ATOM 709 C C . ILE A 1 93 ? 4.775 2.236 4.158 1.00 90.00 93 ILE A C 1
ATOM 711 O O . ILE A 1 93 ? 4.696 3.457 4.276 1.00 90.00 93 ILE A O 1
ATOM 715 N N . ALA A 1 94 ? 3.815 1.404 4.535 1.00 91.31 94 ALA A N 1
ATOM 716 C CA . ALA A 1 94 ? 2.729 1.806 5.413 1.00 91.31 94 ALA A CA 1
ATOM 717 C C . ALA A 1 94 ? 3.107 1.426 6.845 1.00 91.31 94 ALA A C 1
ATOM 719 O O . ALA A 1 94 ? 3.341 0.249 7.114 1.00 91.31 94 ALA A O 1
ATOM 720 N N . GLU A 1 95 ? 3.173 2.402 7.747 1.00 90.38 95 GLU A N 1
ATOM 721 C CA . GLU A 1 95 ? 3.357 2.176 9.181 1.00 90.38 95 GLU A CA 1
ATOM 722 C C . GLU A 1 95 ? 2.149 2.702 9.963 1.00 90.38 95 GLU A C 1
ATOM 724 O O . GLU A 1 95 ? 1.669 3.817 9.714 1.00 90.38 95 GLU A O 1
ATOM 729 N N . ILE A 1 96 ? 1.697 1.901 10.925 1.00 86.38 96 ILE A N 1
ATOM 730 C CA . ILE A 1 96 ? 0.706 2.274 11.935 1.00 86.38 96 ILE A CA 1
ATOM 731 C C . ILE A 1 96 ? 1.124 1.703 13.292 1.00 86.38 96 ILE A C 1
ATOM 733 O O . ILE A 1 96 ? 1.821 0.687 13.366 1.00 86.38 96 ILE A O 1
ATOM 737 N N . ASP A 1 97 ? 0.716 2.356 14.370 1.00 83.75 97 ASP A N 1
ATOM 738 C CA . ASP A 1 97 ? 0.795 1.782 15.706 1.00 83.75 97 ASP A CA 1
ATOM 739 C C . ASP A 1 97 ? -0.349 0.769 15.836 1.00 83.75 97 ASP A C 1
ATOM 741 O O . ASP A 1 97 ? -1.508 1.129 15.732 1.00 83.75 97 ASP A O 1
ATOM 745 N N . GLY A 1 98 ? -0.033 -0.519 15.957 1.00 73.12 98 GLY A N 1
ATOM 746 C CA . GLY A 1 98 ? -1.051 -1.559 16.058 1.00 73.12 98 GLY A CA 1
ATOM 747 C C . GLY A 1 98 ? -1.739 -1.563 17.429 1.00 73.12 98 GLY A C 1
ATOM 748 O O . GLY A 1 98 ? -1.172 -1.076 18.414 1.00 73.12 98 GLY A O 1
ATOM 749 N N . PRO A 1 99 ? -2.897 -2.235 17.555 1.00 65.25 99 PRO A N 1
ATOM 750 C CA . PRO A 1 99 ? -3.723 -2.203 18.767 1.00 65.25 99 PRO A CA 1
ATOM 751 C C . PRO A 1 99 ? -3.040 -2.811 20.002 1.00 65.25 99 PRO A C 1
ATOM 753 O O . PRO A 1 99 ? -3.427 -2.543 21.133 1.00 65.25 99 PRO A O 1
ATOM 756 N N . SER A 1 100 ? -1.999 -3.628 19.811 1.00 67.56 100 SER A N 1
ATOM 757 C CA . SER A 1 100 ? -1.178 -4.180 20.898 1.00 67.56 100 SER A CA 1
ATOM 758 C C . SER A 1 100 ? 0.001 -3.278 21.301 1.00 67.56 100 SER A C 1
ATOM 760 O O . SER A 1 100 ? 0.911 -3.742 21.988 1.00 67.56 100 SER A O 1
ATOM 762 N N . GLY A 1 101 ? 0.053 -2.029 20.820 1.00 71.50 101 GLY A N 1
ATOM 763 C CA . GLY A 1 101 ? 1.172 -1.101 21.029 1.00 71.50 101 GLY A CA 1
ATOM 764 C C . GLY A 1 101 ? 2.435 -1.449 20.229 1.00 71.50 101 GLY A C 1
ATOM 765 O O . GLY A 1 101 ? 3.500 -0.877 20.457 1.00 71.50 101 GLY A O 1
ATOM 766 N N . ARG A 1 102 ? 2.343 -2.407 19.296 1.00 79.12 102 ARG A N 1
ATOM 767 C CA . ARG A 1 102 ? 3.433 -2.783 18.384 1.00 79.12 102 ARG A CA 1
ATOM 768 C C . ARG A 1 102 ? 3.215 -2.121 17.036 1.00 79.12 102 ARG A C 1
ATOM 770 O O . ARG A 1 102 ? 2.121 -2.200 16.496 1.00 79.12 102 ARG A O 1
ATOM 777 N N . LYS A 1 103 ? 4.264 -1.534 16.462 1.00 83.19 103 LYS A N 1
ATOM 778 C CA . LYS A 1 103 ? 4.199 -0.949 15.118 1.00 83.19 103 LYS A CA 1
ATOM 779 C C . LYS A 1 103 ? 3.982 -2.040 14.074 1.00 83.19 103 LYS A C 1
ATOM 781 O O . LYS A 1 103 ? 4.807 -2.946 13.951 1.00 83.19 103 LYS A O 1
ATOM 786 N N . GLU A 1 104 ? 2.890 -1.942 13.327 1.00 87.19 104 GLU A N 1
ATOM 787 C CA . GLU A 1 104 ? 2.653 -2.746 12.134 1.00 87.19 104 GLU A CA 1
ATOM 788 C C . GLU A 1 104 ? 3.222 -1.992 10.928 1.00 87.19 104 GLU A C 1
ATOM 790 O O . GLU A 1 104 ? 2.897 -0.831 10.673 1.00 87.19 104 GLU A O 1
ATOM 795 N N . SER A 1 105 ? 4.123 -2.646 10.193 1.00 89.81 105 SER A N 1
ATOM 796 C CA . SER A 1 105 ? 4.760 -2.076 9.007 1.00 89.81 105 SER A CA 1
ATOM 797 C C . SER A 1 105 ? 4.552 -2.992 7.815 1.00 89.81 105 SER A C 1
ATOM 799 O O . SER A 1 105 ? 4.882 -4.178 7.870 1.00 89.81 105 SER A O 1
ATOM 801 N N . ARG A 1 106 ? 4.064 -2.441 6.703 1.00 88.69 106 ARG A N 1
ATOM 802 C CA . ARG A 1 106 ? 3.898 -3.181 5.453 1.00 88.69 106 ARG A CA 1
ATOM 803 C C . ARG A 1 106 ? 4.636 -2.528 4.302 1.00 88.69 106 ARG A C 1
ATOM 805 O O . ARG A 1 106 ? 4.571 -1.324 4.091 1.00 88.69 106 ARG A O 1
ATOM 812 N N . TRP A 1 107 ? 5.326 -3.383 3.563 1.00 89.75 107 TRP A N 1
ATOM 813 C CA . TRP A 1 107 ? 6.313 -3.032 2.564 1.00 89.75 107 TRP A CA 1
ATOM 814 C C . TRP A 1 107 ? 5.734 -3.275 1.154 1.00 89.75 107 TRP A C 1
ATOM 816 O O . TRP A 1 107 ? 5.413 -4.409 0.802 1.00 89.75 107 TRP A O 1
ATOM 826 N N . PHE A 1 108 ? 5.626 -2.223 0.333 1.00 90.25 108 PHE A N 1
ATOM 827 C CA . PHE A 1 108 ? 5.178 -2.274 -1.063 1.00 90.25 108 PHE A CA 1
ATOM 828 C C . PHE A 1 108 ? 6.319 -1.925 -2.028 1.00 90.25 108 PHE A C 1
ATOM 830 O O . PHE A 1 108 ? 6.632 -0.759 -2.257 1.00 90.25 108 PHE A O 1
ATOM 837 N N . ASN A 1 109 ? 6.941 -2.952 -2.616 1.00 87.62 109 ASN A N 1
ATOM 838 C CA . ASN A 1 109 ? 8.063 -2.802 -3.546 1.00 87.62 109 ASN A CA 1
ATOM 839 C C . ASN A 1 109 ? 7.587 -2.492 -4.974 1.00 87.62 109 ASN A C 1
ATOM 841 O O . ASN A 1 109 ? 6.815 -3.261 -5.551 1.00 87.62 109 ASN A O 1
ATOM 845 N N . ILE A 1 110 ? 8.101 -1.423 -5.583 1.00 85.94 110 ILE A N 1
ATOM 846 C CA . ILE A 1 110 ? 7.734 -1.034 -6.953 1.00 85.94 110 ILE A CA 1
ATOM 847 C C . ILE A 1 110 ? 8.106 -2.082 -8.001 1.00 85.94 110 ILE A C 1
ATOM 849 O O . ILE A 1 110 ? 7.460 -2.150 -9.036 1.00 85.94 110 ILE A O 1
ATOM 853 N N . ARG A 1 111 ? 9.126 -2.917 -7.762 1.00 82.50 111 ARG A N 1
ATOM 854 C CA . ARG A 1 111 ? 9.501 -4.003 -8.683 1.00 82.50 111 ARG A CA 1
ATOM 855 C C . ARG A 1 111 ? 8.458 -5.116 -8.680 1.00 82.50 111 ARG A C 1
ATOM 857 O O . ARG A 1 111 ? 8.208 -5.716 -9.716 1.00 82.50 111 ARG A O 1
ATOM 864 N N . THR A 1 112 ? 7.839 -5.364 -7.527 1.00 84.25 112 THR A N 1
ATOM 865 C CA . THR A 1 112 ? 6.742 -6.330 -7.383 1.00 84.25 112 THR A CA 1
ATOM 866 C C . THR A 1 112 ? 5.437 -5.764 -7.935 1.00 84.25 112 THR A C 1
ATOM 868 O O . THR A 1 112 ? 4.691 -6.475 -8.598 1.00 84.25 112 THR A O 1
ATOM 871 N N . TRP A 1 113 ? 5.172 -4.482 -7.678 1.00 86.19 113 TRP A N 1
ATOM 872 C CA . TRP A 1 113 ? 3.924 -3.817 -8.056 1.00 86.19 113 TRP A CA 1
ATOM 873 C C . TRP A 1 113 ? 3.973 -3.121 -9.420 1.00 86.19 113 TRP A C 1
ATOM 875 O O . TRP A 1 113 ? 2.974 -2.582 -9.875 1.00 86.19 113 TRP A O 1
ATOM 885 N N . GLY A 1 114 ? 5.123 -3.114 -10.088 1.00 82.56 114 GLY A N 1
ATOM 886 C CA . GLY A 1 114 ? 5.324 -2.540 -11.419 1.00 82.56 114 GLY A CA 1
ATOM 887 C C . GLY A 1 114 ? 5.272 -1.011 -11.505 1.00 82.56 114 GLY A C 1
ATOM 888 O O . GLY A 1 114 ? 5.562 -0.481 -12.573 1.00 82.56 114 GLY A O 1
ATOM 889 N N . SER A 1 115 ? 4.920 -0.306 -10.425 1.00 85.38 115 SER A N 1
ATOM 890 C CA . SER A 1 115 ? 4.759 1.149 -10.415 1.00 85.38 115 SER A CA 1
ATOM 891 C C . SER A 1 115 ? 4.908 1.753 -9.014 1.00 85.38 115 SER A C 1
ATOM 893 O O . SER A 1 115 ? 4.432 1.185 -8.024 1.00 85.38 115 SER A O 1
ATOM 895 N N . TRP A 1 116 ? 5.509 2.947 -8.943 1.00 85.62 116 TRP A N 1
ATOM 896 C CA . TRP A 1 116 ? 5.477 3.814 -7.761 1.00 85.62 116 TRP A CA 1
ATOM 897 C C . TRP A 1 116 ? 4.058 4.243 -7.381 1.00 85.62 116 TRP A C 1
ATOM 899 O O . TRP A 1 116 ? 3.723 4.234 -6.195 1.00 85.62 116 TRP A O 1
ATOM 909 N N . ARG A 1 117 ? 3.215 4.567 -8.372 1.00 85.62 117 ARG A N 1
ATOM 910 C CA . ARG A 1 117 ? 1.821 4.982 -8.167 1.00 85.62 117 ARG A CA 1
ATOM 911 C C . ARG A 1 117 ? 1.017 3.870 -7.514 1.00 85.62 117 ARG A C 1
ATOM 913 O O . ARG A 1 117 ? 0.374 4.093 -6.492 1.00 85.62 117 ARG A O 1
ATOM 920 N N . LEU A 1 118 ? 1.095 2.656 -8.059 1.00 86.31 118 LEU A N 1
ATOM 921 C CA . LEU A 1 118 ? 0.367 1.520 -7.496 1.00 86.31 118 LEU A CA 1
ATOM 922 C C . LEU A 1 118 ? 0.874 1.172 -6.091 1.00 86.31 118 LEU A C 1
ATOM 924 O O . LEU A 1 118 ? 0.069 0.959 -5.189 1.00 86.31 118 LEU A O 1
ATOM 928 N N . ALA A 1 119 ? 2.192 1.175 -5.873 1.00 89.94 119 ALA A N 1
ATOM 929 C CA . ALA A 1 119 ? 2.759 0.942 -4.546 1.00 89.94 119 ALA A CA 1
ATOM 930 C C . ALA A 1 119 ? 2.277 1.979 -3.514 1.00 89.94 119 ALA A C 1
ATOM 932 O O . ALA A 1 119 ? 1.932 1.601 -2.394 1.00 89.94 119 ALA A O 1
ATOM 933 N N . PHE A 1 120 ? 2.195 3.259 -3.896 1.00 88.38 120 PHE A N 1
ATOM 934 C CA . PHE A 1 120 ? 1.645 4.321 -3.050 1.00 88.38 120 PHE A CA 1
ATOM 935 C C . PHE A 1 120 ? 0.167 4.081 -2.719 1.00 88.38 120 PHE A C 1
ATOM 937 O O . PHE A 1 120 ? -0.213 4.101 -1.548 1.00 88.38 120 PHE A O 1
ATOM 944 N N . LEU A 1 121 ? -0.661 3.803 -3.731 1.00 87.75 121 LEU A N 1
ATOM 945 C CA . LEU A 1 121 ? -2.097 3.571 -3.549 1.00 87.75 121 LEU A CA 1
ATOM 946 C C . LEU A 1 121 ? -2.366 2.374 -2.629 1.00 87.75 121 LEU A C 1
ATOM 948 O O . LEU A 1 121 ? -3.216 2.458 -1.743 1.00 87.75 121 LEU A O 1
ATOM 952 N N . LEU A 1 122 ? -1.605 1.288 -2.782 1.00 89.12 122 LEU A N 1
ATOM 953 C CA . LEU A 1 122 ? -1.705 0.115 -1.914 1.00 89.12 122 LEU A CA 1
ATOM 954 C C . LEU A 1 122 ? -1.236 0.408 -0.487 1.00 89.12 122 LEU A C 1
ATOM 956 O O . LEU A 1 122 ? -1.889 -0.019 0.462 1.00 89.12 122 LEU A O 1
ATOM 960 N N . ALA A 1 123 ? -0.147 1.161 -0.313 1.00 91.38 123 ALA A N 1
ATOM 961 C CA . ALA A 1 123 ? 0.313 1.578 1.009 1.00 91.38 123 ALA A CA 1
ATOM 962 C C . ALA A 1 123 ? -0.730 2.455 1.718 1.00 91.38 123 ALA A C 1
ATOM 964 O O . ALA A 1 123 ? -1.039 2.230 2.891 1.00 91.38 123 ALA A O 1
ATOM 965 N N . ARG A 1 124 ? -1.329 3.407 0.993 1.00 89.31 124 ARG A N 1
ATOM 966 C CA . ARG A 1 124 ? -2.400 4.266 1.510 1.00 89.31 124 ARG A CA 1
ATOM 967 C C . ARG A 1 124 ? -3.622 3.446 1.904 1.00 89.31 124 ARG A C 1
ATOM 969 O O . ARG A 1 124 ? -4.160 3.626 2.993 1.00 89.31 124 ARG A O 1
ATOM 976 N N . LEU A 1 125 ? -4.036 2.525 1.039 1.00 89.94 125 LEU A N 1
ATOM 977 C CA . LEU A 1 125 ? -5.185 1.666 1.286 1.00 89.94 125 LEU A CA 1
ATOM 978 C C . LEU A 1 125 ? -4.957 0.734 2.478 1.00 89.94 125 LEU A C 1
ATOM 980 O O . LEU A 1 125 ? -5.821 0.638 3.342 1.00 89.94 125 LEU A O 1
ATOM 984 N N . GLN A 1 126 ? -3.789 0.092 2.560 1.00 90.75 126 GLN A N 1
ATOM 985 C CA . GLN A 1 126 ? -3.426 -0.769 3.685 1.00 90.75 126 GLN A CA 1
ATOM 986 C C . GLN A 1 126 ? -3.545 -0.025 5.012 1.00 90.75 126 GLN A C 1
ATOM 988 O O . GLN A 1 126 ? -4.086 -0.564 5.975 1.00 90.75 126 GLN A O 1
ATOM 993 N N . ARG A 1 127 ? -3.065 1.218 5.049 1.00 87.62 127 ARG A N 1
ATOM 994 C CA . ARG A 1 127 ? -3.176 2.060 6.233 1.00 87.62 127 ARG A CA 1
ATOM 995 C C . ARG A 1 127 ? -4.632 2.371 6.569 1.00 87.62 127 ARG A C 1
ATOM 997 O O . ARG A 1 127 ? -5.031 2.171 7.708 1.00 87.62 127 ARG A O 1
ATOM 1004 N N . ARG A 1 128 ? -5.431 2.777 5.578 1.00 87.81 128 ARG A N 1
ATOM 1005 C CA . ARG A 1 128 ? -6.856 3.082 5.773 1.00 87.81 128 ARG A CA 1
ATOM 1006 C C . ARG A 1 128 ? -7.616 1.896 6.371 1.00 87.81 128 ARG A C 1
ATOM 1008 O O . ARG A 1 128 ? -8.488 2.093 7.207 1.00 87.81 128 ARG A O 1
ATOM 1015 N N . LEU A 1 129 ? -7.278 0.672 5.961 1.00 87.88 129 LEU A N 1
ATOM 1016 C CA . LEU A 1 129 ? -7.869 -0.550 6.513 1.00 87.88 129 LEU A CA 1
ATOM 1017 C C . LEU A 1 129 ? -7.474 -0.790 7.971 1.00 87.88 129 LEU A C 1
ATOM 1019 O O . LEU A 1 129 ? -8.306 -1.245 8.752 1.00 87.88 129 LEU A O 1
ATOM 1023 N N . TRP A 1 130 ? -6.228 -0.492 8.339 1.00 88.06 130 TRP A N 1
ATOM 1024 C CA . TRP A 1 130 ? -5.795 -0.566 9.731 1.00 88.06 130 TRP A CA 1
ATOM 1025 C C . TRP A 1 130 ? -6.456 0.510 10.595 1.00 88.06 130 TRP A C 1
ATOM 1027 O O . TRP A 1 130 ? -6.937 0.192 11.674 1.00 88.06 130 TRP A O 1
ATOM 1037 N N . GLU A 1 131 ? -6.574 1.743 10.101 1.00 84.38 131 GLU A N 1
ATOM 1038 C CA . GLU A 1 131 ? -7.269 2.832 10.803 1.00 84.38 131 GLU A CA 1
ATOM 1039 C C . GLU A 1 131 ? -8.757 2.507 11.022 1.00 84.38 131 GLU A C 1
ATOM 1041 O O . GLU A 1 131 ? -9.293 2.747 12.103 1.00 84.38 131 GLU A O 1
ATOM 1046 N N . ASP A 1 132 ? -9.422 1.910 10.028 1.00 84.00 132 ASP A N 1
ATOM 1047 C CA . ASP A 1 132 ? -10.816 1.453 10.127 1.00 84.00 132 ASP A CA 1
ATOM 1048 C C . ASP A 1 132 ? -10.967 0.317 11.153 1.00 84.00 132 ASP A C 1
ATOM 1050 O O . ASP A 1 132 ? -11.863 0.358 11.994 1.00 84.00 132 ASP A O 1
ATOM 1054 N N . ARG A 1 133 ? -10.031 -0.645 11.159 1.00 84.62 133 ARG A N 1
ATOM 1055 C CA . ARG A 1 133 ? -9.944 -1.709 12.175 1.00 84.62 133 ARG A CA 1
ATOM 1056 C C . ARG A 1 133 ? -9.767 -1.134 13.577 1.00 84.62 133 ARG A C 1
ATOM 1058 O O . ARG A 1 133 ? -10.463 -1.565 14.489 1.00 84.62 133 ARG A O 1
ATOM 1065 N N . GLU A 1 134 ? -8.845 -0.193 13.766 1.00 81.19 134 GLU A N 1
ATOM 1066 C CA . GLU A 1 134 ? -8.602 0.427 15.072 1.00 81.19 134 GLU A CA 1
ATOM 1067 C C . GLU A 1 134 ? -9.782 1.280 15.529 1.00 81.19 1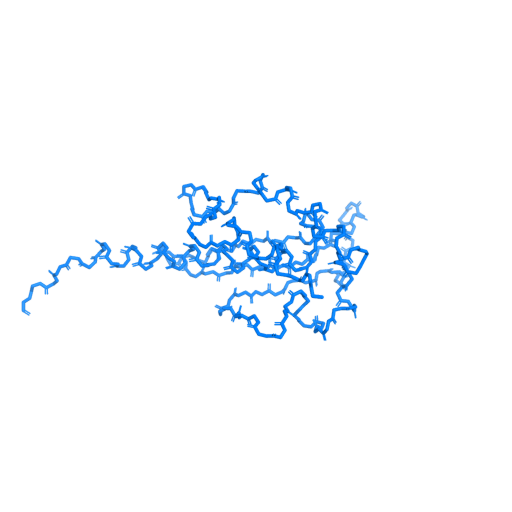34 GLU A C 1
ATOM 1069 O O . GLU A 1 134 ? -10.142 1.247 16.704 1.00 81.19 134 GLU A O 1
ATOM 1074 N N . THR A 1 135 ? -10.413 2.013 14.611 1.00 81.81 135 THR A N 1
ATOM 1075 C CA . THR A 1 135 ? -11.623 2.793 14.894 1.00 81.81 135 THR A CA 1
ATOM 1076 C C . THR A 1 135 ? -12.773 1.869 15.293 1.00 81.81 135 THR A C 1
ATOM 1078 O O . THR A 1 135 ? -13.449 2.124 16.287 1.00 81.81 135 THR A O 1
ATOM 1081 N N . ALA A 1 136 ? -12.965 0.756 14.578 1.00 79.62 136 ALA A N 1
ATOM 1082 C CA . ALA A 1 136 ? -13.967 -0.253 14.908 1.00 79.62 136 ALA A CA 1
ATOM 1083 C C . ALA A 1 136 ? -13.669 -0.958 16.242 1.00 79.62 136 ALA A C 1
ATOM 1085 O O . ALA A 1 136 ? -14.586 -1.189 17.027 1.00 79.62 136 ALA A O 1
ATOM 1086 N N . ALA A 1 137 ? -12.399 -1.256 16.535 1.00 77.38 137 ALA A N 1
ATOM 1087 C CA . ALA A 1 137 ? -11.980 -1.841 17.807 1.00 77.38 137 ALA A CA 1
ATOM 1088 C C . ALA A 1 137 ? -12.214 -0.882 18.987 1.00 77.38 137 ALA A C 1
ATOM 1090 O O . ALA A 1 137 ? -12.700 -1.308 20.032 1.00 77.38 137 ALA A O 1
ATOM 1091 N N . GLN A 1 138 ? -11.938 0.415 18.814 1.00 71.69 138 GLN A N 1
ATOM 1092 C CA . GLN A 1 138 ? -12.232 1.448 19.813 1.00 71.69 138 GLN A CA 1
ATOM 1093 C C . GLN A 1 138 ? -13.743 1.647 20.001 1.00 71.69 138 GLN A C 1
ATOM 1095 O O . GLN A 1 138 ? -14.209 1.742 21.134 1.00 71.69 138 GLN A O 1
ATOM 1100 N N . ALA A 1 139 ? -14.523 1.641 18.915 1.00 71.12 139 ALA A N 1
ATOM 1101 C CA . ALA A 1 139 ? -15.980 1.773 18.968 1.00 71.12 139 ALA A CA 1
ATOM 1102 C C . ALA A 1 139 ? -16.676 0.543 19.585 1.00 71.12 139 ALA A C 1
ATOM 1104 O O . ALA A 1 139 ? -17.680 0.696 20.272 1.00 71.12 139 ALA A O 1
ATOM 1105 N N . GLY A 1 140 ? -16.143 -0.666 19.373 1.00 62.72 140 GLY A N 1
ATOM 1106 C CA . GLY A 1 140 ? -16.640 -1.904 19.986 1.00 62.72 140 GLY A CA 1
ATOM 1107 C C . GLY A 1 140 ? -16.140 -2.145 21.416 1.00 62.72 140 GLY A C 1
ATOM 1108 O O . GLY A 1 140 ? -16.770 -2.889 22.164 1.00 62.72 140 GLY A O 1
ATOM 1109 N N . GLY A 1 141 ? -15.024 -1.517 21.803 1.00 52.12 141 GLY A N 1
ATOM 1110 C CA . GLY A 1 141 ? -14.473 -1.537 23.163 1.00 52.12 141 GLY A CA 1
ATOM 1111 C C . GLY A 1 141 ? -15.044 -0.456 24.088 1.00 52.12 141 GLY A C 1
ATOM 1112 O O . GLY A 1 141 ? -14.952 -0.589 25.306 1.00 52.12 141 GLY A O 1
ATOM 1113 N N . ALA A 1 142 ? -15.680 0.581 23.537 1.00 47.38 142 ALA A N 1
ATOM 1114 C CA . ALA A 1 142 ? -16.431 1.583 24.287 1.00 47.38 142 ALA A CA 1
ATOM 1115 C C . ALA A 1 142 ? -17.845 1.072 24.627 1.00 47.38 142 ALA A C 1
ATOM 1117 O O . ALA A 1 142 ? -18.856 1.612 24.180 1.00 47.38 142 ALA A O 1
ATOM 1118 N N . GLY A 1 143 ? -17.921 0.018 25.445 1.00 39.03 143 GLY A N 1
ATOM 1119 C CA . GLY A 1 143 ? -19.095 -0.173 26.299 1.00 39.03 143 GLY A CA 1
ATOM 1120 C C . GLY A 1 143 ? -19.218 1.036 27.240 1.00 39.03 143 GLY A C 1
ATOM 1121 O O . GLY A 1 143 ? -18.188 1.565 27.664 1.00 39.03 143 GLY A O 1
ATOM 1122 N N . PRO A 1 144 ? -20.434 1.526 27.536 1.00 46.12 144 PRO A N 1
ATOM 1123 C CA . PRO A 1 144 ? -20.616 2.766 28.277 1.00 46.12 144 PRO A CA 1
ATOM 1124 C C . PRO A 1 144 ? -19.999 2.619 29.669 1.00 46.12 144 PRO A C 1
ATOM 1126 O O . PRO A 1 144 ? -20.438 1.788 30.464 1.00 46.12 144 PRO A O 1
ATOM 1129 N N . ALA A 1 145 ? -18.985 3.432 29.967 1.00 43.31 145 ALA A N 1
ATOM 1130 C CA . ALA A 1 145 ? -18.609 3.708 31.342 1.00 43.31 145 ALA A CA 1
ATOM 1131 C C . ALA A 1 145 ? -19.774 4.484 31.966 1.00 43.31 145 ALA A C 1
ATOM 1133 O O . ALA A 1 145 ? -19.948 5.681 31.750 1.00 43.31 145 ALA A O 1
ATOM 1134 N N . HIS A 1 146 ? -20.633 3.726 32.635 1.00 45.22 146 HIS A N 1
ATOM 1135 C CA . HIS A 1 146 ? -21.613 4.197 33.592 1.00 45.22 146 HIS A CA 1
ATOM 1136 C C . HIS A 1 146 ? -20.837 4.800 34.771 1.00 45.22 146 HIS A C 1
ATOM 1138 O O . HIS A 1 146 ? -20.048 4.074 35.372 1.00 45.22 146 HIS A O 1
ATOM 1144 N N . GLU A 1 147 ? -21.008 6.096 35.040 1.00 36.47 147 GLU A N 1
ATOM 1145 C CA . GLU A 1 147 ? -21.369 6.685 36.349 1.00 36.47 147 GLU A CA 1
ATOM 1146 C C . GLU A 1 147 ? -21.422 8.219 36.264 1.00 36.47 147 GLU A C 1
ATOM 1148 O O . GLU A 1 147 ? -20.451 8.835 35.768 1.00 36.47 147 GLU A O 1
#

Sequence (147 aa):
MEQVQLEDNVLLTAKGAARDDDFRLLAASYQPLVARFREREGPAALAADRQVDPQQPGVQPGDEFPKGLKKWDDSSRGRPDAGGAQKQGAGWIAEIDGPSGRKESRWFNIRTWGSWRLAFLLARLQRRLWEDRETAAQAGGAGPAHE

=== Feature glossary ===
Legend for the data blocks above and below:

— What the protein is —

The amino-acid sequence is the protein's primary structure: the linear order of residues from the N-terminus to the C-terminus, written in one-letter code. Everything else here — the 3D coordinates, the secondary structure, the domain annotations — is ultimately a consequence of this string.

Database cross-references. InterPro integrates a dozen domain/family signature databases into unified entries with residue-range hits. GO terms attach function/process/location labels with evidence codes. CATH codes position the fold in a four-level structural taxonomy. Organism is the NCBI-taxonomy species name.

— Where its atoms are —

The mmCIF block holds the 3D Cartesian coordinates of each backbone atom (N, Cα, C, O) in ångströms. mmCIF is the PDB's canonical archive format — a tagged-loop text representation of the atomic model.

The six renders are orthographic views along the three Cartesian axes in both directions. Representation (cartoon, sticks, or surface) and color scheme (sequence-rainbow or by-chain) vary across proteins so the training set covers all the common visualization conventions.

— Local backbone conformation —

Secondary structure is the local, repeating backbone conformation. DSSP classifies it into eight states by reading the hydrogen-bond network: three helix types (H, G, I), two β types (E, B), two non-regular types (T, S), and unstructured coil (-).

SS3 is a coarse helix/strand/coil call (letters a/b/c) made by the P-SEA algorithm from inter-Cα distances and dihedrals. It is less detailed than DSSP but needs only Cα positions.

Backbone dihedral angles. Every residue except chain termini has a φ (preceding-C → N → Cα → C) and a ψ (N → Cα → C → next-N). They are reported in degrees following the IUPAC sign convention. Secondary structure is essentially a statement about which (φ, ψ) basin each residue occupies.

— Global shape and packing —

The geometric summary reports three shape descriptors. Rg (radius of gyration) measures how spread out the Cα atoms are about their centre of mass; compact globular proteins have small Rg, elongated or unfolded ones large. Cα contacts (<8 Å, |i−j|>4) count long-range residue pairs in spatial proximity — high for tightly packed folds, near zero for rods or random coil. The bounding-box extents give the protein's footprint along x, y, z in Å.

Solvent accessibility: the surface area of each residue that a 1.4 Å water probe can touch, in Å². When only backbone atoms are present the absolute values are lower than full-atom SASA (side chains contribute most of the area) and are flagged as backbone-only.

Plot images: a contact map (which residues are close in 3D, as an N×N binary image), a Ramachandran scatter (backbone torsion angles, revealing secondary-structure composition at a glance), and — for AlphaFold structures — a PAE heatmap (pairwise prediction confidence).

— Structural neighborhood —

Foldseek's 3Di representation compresses backbone geometry into a per-residue letter drawn from a learned twenty-state alphabet. It captures the tertiary interaction pattern around each residue — which residues are packed against it in space, regardless of where they are in sequence.

Structural nearest neighbors (via Foldseek easy-search vs the PDB). Reported per hit: target PDB id, E-value, and alignment TM-score. A TM-score above ~0.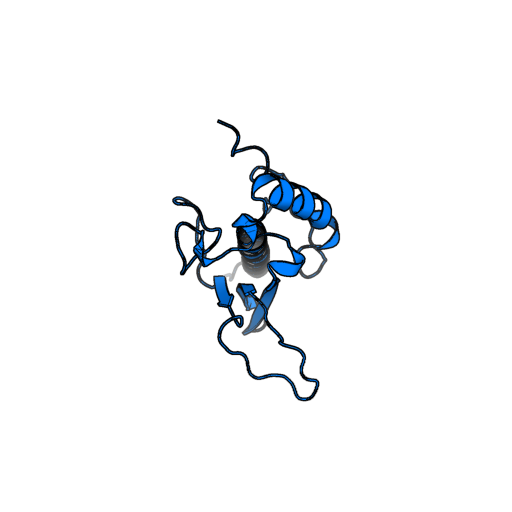5 is the conventional threshold for 'same fold'.

— Confidence and disorder —

pLDDT (predicted Local Distance Difference Test) is AlphaFold's per-residue confidence score, ranging from 0 to 100. Values above 90 indicate high confidence (typically well-packed cores); 70–90 is confident; 50–70 low confidence; below 50 usually means the region is disordered or the prediction is unreliable there. AlphaFold stores pLDDT in the mmCIF B-factor column.

For experimental (PDB) structures, the B-factor (temperature factor) quantifies the positional spread of each atom in the crystal — a combination of thermal vibration and static disorder — in units of Å². High B-factors mark flexible loops or poorly resolved regions; low B-factors mark the rigid, well-ordered core.

Predicted Aligned Error (PAE) is an AlphaFold confidence matrix: entry (i, j) is the expected error in the position of residue j, in ångströms, when the prediction is superimposed on the true structure at residue i. Low PAE within a block of residues means that block is internally rigid and well-predicted; high PAE between two blocks means their relative placement is uncertain even if each block individually is confident.